Protein AF-A0A9D4KA54-F1 (afdb_monomer_lite)

Foldseek 3Di:
DDDPVLLVVLQVLLVLLQDPVSLVVCVVVVVLLSLVVLLPDDCVVPDDPVSSVSSVSSNVSSVSNLVSSPVDVVSVVVSVVSCVVVVPD

pLDDT: mean 82.92, std 12.61, range [38.62, 93.94]

Sequence (89 aa):
MISYFDTQIATILANMATTDLSRRDIISYNGIPLLIHYLEQRPADCRQDAEVSACERLQQKAAIALTRLSKDGVTAAMIVELQGMIGKS

Secondary structure (DSSP, 8-state):
---HHHHHHHHHHHHHTTSHHHHHHHHHTTHHHHHHHHHT--GGG--SHHHHHHHHHHHHHHHHHHHHHTTSHHHHHHHHHHHHHHTT-

Structure (mmCIF, N/CA/C/O backbone):
data_AF-A0A9D4KA54-F1
#
_entry.id   AF-A0A9D4KA54-F1
#
loop_
_atom_site.group_PDB
_atom_site.id
_atom_site.type_symbol
_atom_site.label_atom_id
_atom_site.label_alt_id
_atom_site.label_comp_id
_atom_site.label_asym_id
_atom_site.label_entity_id
_atom_site.label_seq_id
_atom_site.pdbx_PDB_ins_code
_atom_site.Cartn_x
_atom_site.Cartn_y
_atom_site.Cartn_z
_atom_site.occupancy
_atom_site.B_iso_or_equiv
_atom_site.auth_seq_id
_atom_site.auth_comp_id
_atom_site.auth_asym_id
_atom_site.auth_atom_id
_atom_site.pdbx_PDB_model_num
ATOM 1 N N . MET A 1 1 ? -15.078 -6.108 11.373 1.00 61.78 1 MET A N 1
ATOM 2 C CA . MET A 1 1 ? -14.180 -5.722 12.483 1.00 61.78 1 MET A CA 1
ATOM 3 C C . MET A 1 1 ? -12.767 -5.742 11.941 1.00 61.78 1 MET A C 1
ATOM 5 O O . MET A 1 1 ? -12.337 -6.791 11.482 1.00 61.78 1 MET A O 1
ATOM 9 N N . ILE A 1 2 ? -12.095 -4.593 11.929 1.00 71.12 2 ILE A N 1
ATOM 10 C CA . ILE A 1 2 ? -10.727 -4.473 11.416 1.00 71.12 2 ILE A CA 1
ATOM 11 C C . ILE A 1 2 ? -9.773 -5.112 12.414 1.00 71.12 2 ILE A C 1
ATOM 13 O O . ILE A 1 2 ? -9.763 -4.745 13.590 1.00 71.12 2 ILE A O 1
ATOM 17 N N . SER A 1 3 ? -8.983 -6.077 11.955 1.00 78.50 3 SER A N 1
ATOM 18 C CA . SER A 1 3 ? -8.023 -6.756 12.809 1.00 78.50 3 SER A CA 1
ATOM 19 C C . SER A 1 3 ? -6.775 -5.898 13.005 1.00 78.50 3 SER A C 1
ATOM 21 O O . SER A 1 3 ? -6.306 -5.192 12.105 1.00 78.50 3 SER A O 1
ATOM 23 N N . TYR A 1 4 ? -6.161 -6.023 14.181 1.00 78.00 4 TYR A N 1
ATOM 24 C CA . TYR A 1 4 ? -4.803 -5.534 14.416 1.00 78.00 4 TYR A CA 1
ATOM 25 C C . TYR A 1 4 ? -3.818 -6.074 13.359 1.00 78.00 4 TYR A C 1
ATOM 27 O O . TYR A 1 4 ? -2.900 -5.365 12.943 1.00 78.00 4 TYR A O 1
ATOM 35 N N . PHE A 1 5 ? -4.050 -7.298 12.870 1.00 84.88 5 PHE A N 1
ATOM 36 C CA . PHE A 1 5 ? -3.251 -7.902 11.806 1.00 84.88 5 PHE A CA 1
ATOM 37 C C . PHE A 1 5 ? -3.393 -7.177 10.466 1.00 84.88 5 PHE A C 1
ATOM 39 O O . PHE A 1 5 ? -2.373 -6.925 9.828 1.00 84.88 5 PHE A O 1
ATOM 46 N N . ASP A 1 6 ? -4.597 -6.759 10.071 1.00 88.81 6 ASP A N 1
ATOM 47 C CA . ASP A 1 6 ? -4.823 -6.059 8.795 1.00 88.81 6 ASP A CA 1
ATOM 48 C C . ASP A 1 6 ? -4.024 -4.752 8.747 1.00 88.81 6 ASP A C 1
ATOM 50 O O . ASP A 1 6 ? -3.334 -4.447 7.772 1.00 88.81 6 ASP A O 1
ATOM 54 N N . THR A 1 7 ? -4.028 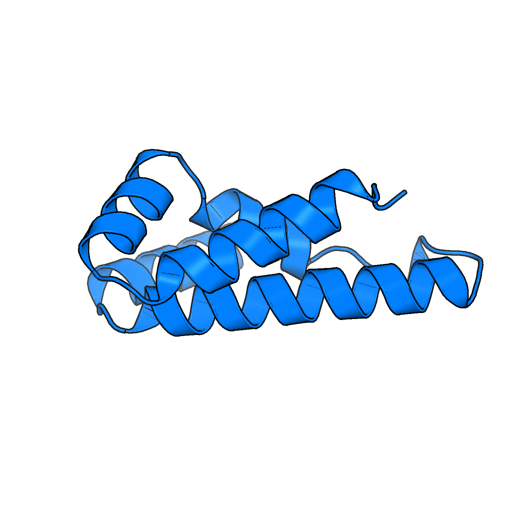-4.019 9.866 1.00 86.19 7 THR A N 1
ATOM 55 C CA . THR A 1 7 ? -3.265 -2.771 10.022 1.00 86.19 7 THR A CA 1
ATOM 56 C C . THR A 1 7 ? -1.753 -3.005 9.913 1.00 86.19 7 THR A C 1
ATOM 58 O O . THR A 1 7 ? -1.033 -2.205 9.302 1.00 86.19 7 THR A O 1
ATOM 61 N N . GLN A 1 8 ? -1.248 -4.104 10.483 1.00 90.81 8 GLN A N 1
ATOM 62 C CA . GLN A 1 8 ? 0.168 -4.455 10.378 1.00 90.81 8 GLN A CA 1
ATOM 63 C C . GLN A 1 8 ? 0.553 -4.880 8.961 1.00 90.81 8 GLN A C 1
ATOM 65 O O . GLN A 1 8 ? 1.565 -4.408 8.441 1.00 90.81 8 GLN A O 1
ATOM 70 N N . ILE A 1 9 ? -0.272 -5.701 8.309 1.00 91.94 9 ILE A N 1
ATOM 71 C CA . ILE A 1 9 ? -0.058 -6.132 6.924 1.00 91.94 9 ILE A CA 1
ATOM 72 C C . ILE A 1 9 ? -0.005 -4.911 6.003 1.00 91.94 9 ILE A C 1
ATOM 74 O O . ILE A 1 9 ? 0.954 -4.756 5.248 1.00 91.94 9 ILE A O 1
ATOM 78 N N . ALA A 1 10 ? -0.966 -3.990 6.112 1.00 91.81 10 ALA A N 1
ATOM 79 C CA . ALA A 1 10 ? -0.972 -2.763 5.318 1.00 91.81 10 ALA A CA 1
ATOM 80 C C . ALA A 1 10 ? 0.276 -1.899 5.563 1.00 91.81 10 ALA A C 1
ATOM 82 O O . ALA A 1 10 ? 0.817 -1.304 4.631 1.00 91.81 10 ALA A O 1
ATOM 83 N N . THR A 1 11 ? 0.777 -1.858 6.800 1.00 93.12 11 THR A N 1
ATOM 84 C CA . THR A 1 11 ? 2.015 -1.139 7.135 1.00 93.12 11 THR A CA 1
ATOM 85 C C . THR A 1 11 ? 3.241 -1.778 6.481 1.00 93.12 11 THR A C 1
ATOM 87 O O . THR A 1 11 ? 4.058 -1.068 5.891 1.00 93.12 11 THR A O 1
ATOM 90 N N . ILE A 1 12 ? 3.360 -3.106 6.541 1.00 93.94 12 ILE A N 1
ATOM 91 C CA . ILE A 1 12 ? 4.454 -3.848 5.903 1.00 93.94 12 ILE A CA 1
ATOM 92 C C . ILE A 1 12 ? 4.410 -3.643 4.388 1.00 93.94 12 ILE A C 1
ATOM 94 O O . ILE A 1 12 ? 5.418 -3.250 3.804 1.00 93.94 12 ILE A O 1
ATOM 98 N N . LEU A 1 13 ? 3.242 -3.810 3.762 1.00 93.25 13 LEU A N 1
ATOM 99 C CA . LEU A 1 13 ? 3.063 -3.617 2.321 1.00 93.25 13 LEU A CA 1
ATOM 100 C C . LEU A 1 13 ? 3.385 -2.184 1.886 1.00 93.25 13 LEU A C 1
ATOM 102 O O . LEU A 1 13 ? 4.079 -1.987 0.889 1.00 93.25 13 LEU A O 1
ATOM 106 N N . ALA A 1 14 ? 2.959 -1.176 2.653 1.00 92.88 14 ALA A N 1
ATOM 107 C CA . ALA A 1 14 ? 3.299 0.215 2.373 1.00 92.88 14 ALA A CA 1
ATOM 108 C C . ALA A 1 14 ? 4.815 0.444 2.390 1.00 92.88 14 ALA A C 1
ATOM 110 O O . ALA A 1 14 ? 5.342 1.133 1.511 1.00 92.88 14 ALA A O 1
ATOM 111 N N . ASN A 1 15 ? 5.524 -0.139 3.359 1.00 93.62 15 ASN A N 1
ATOM 112 C CA . ASN A 1 15 ? 6.979 -0.042 3.454 1.00 93.62 15 ASN A CA 1
ATOM 113 C C . ASN A 1 15 ? 7.673 -0.802 2.320 1.00 93.62 15 ASN A C 1
ATOM 115 O O . ASN A 1 15 ? 8.569 -0.255 1.680 1.00 93.62 15 ASN A O 1
ATOM 119 N N . MET A 1 16 ? 7.221 -2.014 2.010 1.00 92.25 16 MET A N 1
ATOM 120 C CA . MET A 1 16 ? 7.745 -2.820 0.908 1.00 92.25 16 MET A CA 1
ATOM 121 C C . MET A 1 16 ? 7.570 -2.123 -0.444 1.00 92.25 16 MET A C 1
ATOM 123 O O . MET A 1 16 ? 8.500 -2.103 -1.245 1.00 92.25 16 MET A O 1
ATOM 127 N N . ALA A 1 17 ? 6.452 -1.428 -0.667 1.00 91.06 17 ALA A N 1
ATOM 128 C CA . ALA A 1 17 ? 6.204 -0.673 -1.895 1.00 91.06 17 ALA A CA 1
ATOM 129 C C . ALA A 1 17 ? 7.207 0.477 -2.150 1.00 91.06 17 ALA A C 1
ATOM 131 O O . ALA A 1 17 ? 7.137 1.140 -3.185 1.00 91.06 17 ALA A O 1
ATOM 132 N N . THR A 1 18 ? 8.152 0.754 -1.246 1.00 90.88 18 THR A N 1
ATOM 133 C CA . THR A 1 18 ? 9.220 1.736 -1.494 1.00 90.88 18 THR A CA 1
ATOM 134 C C . THR A 1 18 ? 10.258 1.253 -2.506 1.00 90.88 18 THR A C 1
ATOM 136 O O . THR A 1 18 ? 10.751 2.086 -3.267 1.00 90.88 18 THR A O 1
ATOM 139 N N . THR A 1 19 ? 10.527 -0.053 -2.596 1.00 89.81 19 THR A N 1
ATOM 140 C CA . THR A 1 19 ? 11.562 -0.618 -3.480 1.00 89.81 19 THR A CA 1
ATOM 141 C C . THR A 1 19 ? 10.956 -1.279 -4.718 1.00 89.81 19 THR A C 1
ATOM 143 O O . THR A 1 19 ? 9.880 -1.867 -4.647 1.00 89.81 19 THR A O 1
ATOM 146 N N . ASP A 1 20 ? 11.632 -1.208 -5.867 1.00 83.75 20 ASP A N 1
ATOM 147 C CA . ASP A 1 20 ? 11.077 -1.738 -7.123 1.00 83.75 20 ASP A CA 1
ATOM 148 C C . ASP A 1 20 ? 10.974 -3.272 -7.142 1.00 83.75 20 ASP A C 1
ATOM 150 O O . ASP A 1 20 ? 10.018 -3.809 -7.700 1.00 83.75 20 ASP A O 1
ATOM 154 N N . LEU A 1 21 ? 11.908 -3.979 -6.492 1.00 85.06 21 LEU A N 1
ATOM 155 C CA . LEU A 1 21 ? 11.852 -5.440 -6.348 1.00 85.06 21 LEU A CA 1
ATOM 156 C C . LEU A 1 21 ? 10.607 -5.861 -5.564 1.00 85.06 21 LEU A C 1
ATOM 158 O O . LEU A 1 21 ? 9.794 -6.635 -6.060 1.00 85.06 21 LEU A O 1
ATOM 162 N N . SER A 1 22 ? 10.395 -5.264 -4.392 1.00 89.56 22 SER A N 1
ATOM 163 C CA . SER A 1 22 ? 9.244 -5.601 -3.561 1.00 89.56 22 SER A CA 1
ATOM 164 C C . SER A 1 22 ? 7.911 -5.172 -4.177 1.00 89.56 22 SER A C 1
ATOM 166 O O . SER A 1 22 ? 6.903 -5.819 -3.919 1.00 89.56 22 SER A O 1
ATOM 168 N N . ARG A 1 23 ? 7.860 -4.127 -5.020 1.00 89.25 23 ARG A N 1
ATOM 169 C CA . ARG A 1 23 ? 6.630 -3.799 -5.768 1.00 89.25 23 ARG A CA 1
ATOM 170 C C . ARG A 1 23 ? 6.201 -4.945 -6.683 1.00 89.25 23 ARG A C 1
ATOM 172 O O . ARG A 1 23 ? 5.015 -5.255 -6.728 1.00 89.25 23 ARG A O 1
ATOM 179 N N . ARG A 1 24 ? 7.147 -5.593 -7.375 1.00 87.56 24 ARG A N 1
ATOM 180 C CA . ARG A 1 24 ? 6.846 -6.751 -8.236 1.00 87.56 24 ARG A CA 1
ATOM 181 C C . ARG A 1 24 ? 6.308 -7.922 -7.428 1.00 87.56 24 ARG A C 1
ATOM 183 O O . ARG A 1 24 ? 5.341 -8.545 -7.860 1.00 87.56 24 ARG A O 1
ATOM 190 N N . ASP A 1 25 ? 6.878 -8.172 -6.254 1.00 91.38 25 ASP A N 1
ATOM 191 C CA . ASP A 1 25 ? 6.385 -9.212 -5.350 1.00 91.38 25 ASP A CA 1
ATOM 192 C C . ASP A 1 25 ? 4.954 -8.899 -4.898 1.00 91.38 25 ASP A C 1
ATOM 194 O O . ASP A 1 25 ? 4.066 -9.736 -5.025 1.00 91.38 25 ASP A O 1
ATOM 198 N N . ILE A 1 26 ? 4.687 -7.663 -4.463 1.00 90.56 26 ILE A N 1
ATOM 199 C CA . ILE A 1 26 ? 3.342 -7.234 -4.050 1.00 90.56 26 ILE A CA 1
ATOM 200 C C . ILE A 1 26 ? 2.321 -7.449 -5.175 1.00 90.56 26 ILE A C 1
ATOM 202 O O . ILE A 1 26 ? 1.219 -7.924 -4.913 1.00 90.56 26 ILE A O 1
ATOM 206 N N . ILE A 1 27 ? 2.671 -7.129 -6.422 1.00 89.12 27 ILE A N 1
ATOM 207 C CA . ILE A 1 27 ? 1.791 -7.348 -7.579 1.00 89.12 27 ILE A CA 1
ATOM 208 C C . ILE A 1 27 ? 1.582 -8.849 -7.825 1.00 89.12 27 ILE A C 1
ATOM 210 O O . ILE A 1 27 ? 0.448 -9.289 -7.995 1.00 89.12 27 ILE A O 1
ATOM 214 N N . SER A 1 28 ? 2.660 -9.637 -7.790 1.00 89.19 28 SER A N 1
ATOM 215 C CA . SER A 1 28 ? 2.643 -11.079 -8.081 1.00 89.19 28 SER A CA 1
ATOM 216 C C . SER A 1 28 ? 1.855 -11.892 -7.050 1.00 89.19 28 SER A C 1
ATOM 218 O O . SER A 1 28 ? 1.289 -12.928 -7.387 1.00 89.19 28 SER A O 1
ATOM 220 N N . TYR A 1 29 ? 1.793 -11.419 -5.803 1.00 91.50 29 TYR A N 1
ATOM 221 C CA . TYR A 1 29 ? 1.090 -12.074 -4.697 1.00 91.50 29 TYR A CA 1
ATOM 222 C C . TYR A 1 29 ? -0.259 -11.414 -4.358 1.00 91.50 29 TYR A C 1
ATOM 224 O O . TYR A 1 29 ? -0.686 -11.434 -3.205 1.00 91.50 29 TYR A O 1
ATOM 232 N N . ASN A 1 30 ? -0.950 -10.830 -5.344 1.00 89.00 30 ASN A N 1
ATOM 233 C CA . ASN A 1 30 ? -2.289 -10.238 -5.187 1.00 89.00 30 ASN A CA 1
ATOM 234 C C . ASN A 1 30 ? -2.392 -9.158 -4.090 1.00 89.00 30 ASN A C 1
ATOM 236 O O . ASN A 1 30 ? -3.441 -8.968 -3.471 1.00 89.00 30 ASN A O 1
ATOM 240 N N . GLY A 1 31 ? -1.324 -8.395 -3.868 1.00 90.88 31 GLY A N 1
ATOM 241 C CA . GLY A 1 31 ? -1.315 -7.315 -2.887 1.00 90.88 31 GLY A CA 1
ATOM 242 C C . GLY A 1 31 ? -2.185 -6.119 -3.284 1.00 90.88 31 GLY A C 1
ATOM 243 O O . GLY A 1 31 ? -2.726 -5.455 -2.407 1.00 90.88 31 GLY A O 1
ATOM 244 N N . ILE A 1 32 ? -2.381 -5.853 -4.582 1.00 91.31 32 ILE A N 1
ATOM 245 C CA . ILE A 1 32 ? -3.218 -4.729 -5.046 1.00 91.31 32 ILE A CA 1
ATOM 246 C C . ILE A 1 32 ? -4.699 -4.913 -4.669 1.00 91.31 32 ILE A C 1
ATOM 248 O O . ILE A 1 32 ? -5.231 -4.020 -4.008 1.00 91.31 32 ILE A O 1
ATOM 252 N N . PRO A 1 33 ? -5.365 -6.041 -4.999 1.00 91.56 33 PRO A N 1
ATOM 253 C CA . PRO A 1 33 ? -6.736 -6.291 -4.551 1.00 91.56 33 PRO A CA 1
ATOM 254 C C . PRO A 1 33 ? -6.908 -6.187 -3.031 1.00 91.56 33 PRO A C 1
ATOM 256 O O . PRO A 1 33 ? -7.887 -5.612 -2.562 1.00 91.56 33 PRO A O 1
ATOM 259 N N . LEU A 1 34 ? -5.936 -6.682 -2.255 1.00 91.44 34 LEU A N 1
ATOM 260 C CA . LEU A 1 34 ? -5.964 -6.598 -0.793 1.00 91.44 34 LEU A CA 1
ATOM 261 C C . LEU A 1 34 ? -5.900 -5.147 -0.293 1.00 91.44 34 LEU A C 1
ATOM 263 O O . LEU A 1 34 ? -6.650 -4.760 0.600 1.00 91.44 34 LEU A O 1
ATOM 267 N N . LEU A 1 35 ? -5.019 -4.329 -0.873 1.00 92.44 35 LEU A N 1
ATOM 268 C CA . LEU A 1 35 ? -4.902 -2.916 -0.515 1.00 92.44 35 LEU A CA 1
ATOM 269 C C . LEU A 1 35 ? -6.160 -2.127 -0.903 1.00 92.44 35 LEU A C 1
ATOM 271 O O . LEU A 1 35 ? -6.577 -1.258 -0.143 1.00 92.44 35 LEU A O 1
ATOM 275 N N . ILE A 1 36 ? -6.796 -2.442 -2.035 1.00 90.88 36 ILE A N 1
ATOM 276 C CA . ILE A 1 36 ? -8.087 -1.843 -2.413 1.00 90.88 36 ILE A CA 1
ATOM 277 C C . ILE A 1 36 ? -9.172 -2.236 -1.403 1.00 90.88 36 ILE A C 1
ATOM 279 O O . ILE A 1 36 ? -9.870 -1.366 -0.890 1.00 90.88 36 ILE A O 1
ATOM 283 N N . HIS A 1 37 ? -9.240 -3.514 -1.024 1.00 89.88 37 HIS A N 1
ATOM 284 C CA . HIS A 1 37 ? -10.169 -3.983 0.002 1.00 89.88 37 HIS A CA 1
ATOM 285 C C . HIS A 1 37 ? -9.987 -3.250 1.342 1.00 89.88 37 HIS A C 1
ATOM 287 O O . HIS A 1 37 ? -10.965 -2.875 1.984 1.00 89.88 37 HIS A O 1
ATOM 293 N N . TYR A 1 38 ? -8.742 -3.007 1.762 1.00 91.25 38 TYR A N 1
ATOM 294 C CA . TYR A 1 38 ? -8.443 -2.221 2.963 1.00 91.25 38 TYR A CA 1
ATOM 295 C C . TYR A 1 38 ? -8.830 -0.747 2.834 1.00 91.25 38 TYR A C 1
ATOM 297 O O . TYR A 1 38 ? -9.260 -0.147 3.818 1.00 91.25 38 TYR A O 1
ATOM 305 N N . LEU A 1 39 ? -8.686 -0.162 1.644 1.00 90.00 39 LEU A N 1
ATOM 306 C CA . LEU A 1 39 ? -9.074 1.221 1.376 1.00 90.00 39 LEU A CA 1
ATOM 307 C C . LEU A 1 39 ? -10.597 1.418 1.470 1.00 90.00 39 LEU A C 1
ATOM 309 O O . LEU A 1 39 ? -11.056 2.465 1.920 1.00 90.00 39 LEU A O 1
ATOM 313 N N . GLU A 1 40 ? -11.374 0.407 1.090 1.00 88.06 40 GLU A N 1
ATOM 314 C CA . GLU A 1 40 ? -12.840 0.458 1.036 1.00 88.06 40 GLU A CA 1
ATOM 315 C C . GLU A 1 40 ? -13.539 0.087 2.352 1.00 88.06 40 GLU A C 1
ATOM 317 O O . GLU A 1 40 ? -14.763 0.200 2.449 1.00 88.06 40 GLU A O 1
ATOM 322 N N . GLN A 1 41 ? -12.786 -0.312 3.382 1.00 84.56 41 GLN A N 1
ATOM 323 C CA . GLN A 1 41 ? -13.340 -0.562 4.714 1.00 84.56 41 GLN A CA 1
ATOM 324 C C . GLN A 1 41 ? -14.081 0.680 5.221 1.00 84.56 41 GLN A C 1
ATOM 326 O O . GLN A 1 41 ? -13.524 1.775 5.268 1.00 84.56 41 GLN A O 1
ATOM 331 N N . ARG A 1 42 ? -15.359 0.535 5.586 1.00 74.06 42 ARG A N 1
ATOM 332 C CA . ARG A 1 42 ? -16.179 1.667 6.029 1.00 74.06 42 ARG A CA 1
ATOM 333 C C . ARG A 1 42 ? -16.062 1.860 7.542 1.00 74.06 42 ARG A C 1
ATOM 335 O O . ARG A 1 42 ? -16.412 0.948 8.289 1.00 74.06 42 ARG A O 1
ATOM 342 N N . PRO A 1 43 ? -15.726 3.076 8.014 1.00 64.50 43 PRO A N 1
ATOM 343 C CA . PRO A 1 43 ? -15.777 3.400 9.438 1.00 64.50 43 PRO A CA 1
ATOM 344 C C . PRO A 1 43 ? -17.186 3.282 10.033 1.00 64.50 43 PRO A C 1
ATOM 346 O O . PRO A 1 43 ? -17.325 3.136 11.237 1.00 64.50 43 PRO A O 1
ATOM 349 N N . ALA A 1 44 ? -18.240 3.336 9.209 1.00 57.59 44 ALA A N 1
ATOM 350 C CA . ALA A 1 44 ? -19.630 3.227 9.661 1.00 57.59 44 ALA A CA 1
ATOM 351 C C . ALA A 1 44 ? -19.978 1.853 10.270 1.00 57.59 44 ALA A C 1
ATOM 353 O O . ALA A 1 44 ? -20.923 1.760 11.052 1.00 57.59 44 ALA A O 1
ATOM 354 N N . ASP A 1 45 ? -19.206 0.807 9.954 1.00 56.25 45 ASP A N 1
ATOM 355 C CA . ASP A 1 45 ? -19.335 -0.513 10.583 1.00 56.25 45 ASP A CA 1
ATOM 356 C C . ASP A 1 45 ? -18.595 -0.591 11.937 1.00 56.25 45 ASP A C 1
ATOM 358 O O . ASP A 1 45 ? -18.740 -1.567 12.678 1.00 56.25 45 ASP A O 1
ATOM 362 N N . CYS A 1 46 ? -17.812 0.439 12.275 1.00 58.72 46 CYS A N 1
ATOM 363 C CA . CYS A 1 46 ? -17.080 0.586 13.528 1.00 58.72 46 CYS A CA 1
ATOM 364 C C . CYS A 1 46 ? -17.908 1.415 14.519 1.00 58.72 46 CYS A C 1
ATOM 366 O O . CYS A 1 46 ? -18.374 2.508 14.206 1.00 58.72 46 CYS A O 1
ATOM 368 N N . ARG A 1 47 ? -18.111 0.900 15.735 1.00 67.12 47 ARG A N 1
ATOM 369 C CA . ARG A 1 47 ? -18.997 1.525 16.737 1.00 67.12 47 ARG A CA 1
ATOM 370 C C . ARG A 1 47 ? -18.243 2.341 17.786 1.00 67.12 47 ARG A C 1
ATOM 372 O O . ARG A 1 47 ? -18.879 3.051 18.560 1.00 67.12 47 ARG A O 1
ATOM 379 N N . GLN A 1 48 ? -16.917 2.219 17.839 1.00 76.44 48 GLN A N 1
ATOM 380 C CA . GLN A 1 48 ? -16.063 2.871 18.836 1.00 76.44 48 GLN A CA 1
ATOM 381 C C . GLN A 1 48 ? -14.999 3.757 18.177 1.00 76.44 48 GLN A C 1
ATOM 383 O O . GLN A 1 48 ? -14.406 3.371 17.171 1.00 76.44 48 GLN A O 1
ATOM 388 N N . ASP A 1 49 ? -14.672 4.895 18.797 1.00 79.50 49 ASP A N 1
ATOM 389 C CA . ASP A 1 49 ? -13.650 5.842 18.309 1.00 79.50 49 ASP A CA 1
ATOM 390 C C . ASP A 1 49 ? -12.289 5.176 18.041 1.00 79.50 49 ASP A C 1
ATOM 392 O O . ASP A 1 49 ? -11.569 5.531 17.103 1.00 79.50 49 ASP A O 1
ATOM 396 N N . ALA A 1 50 ? -11.939 4.164 18.840 1.00 79.81 50 ALA A N 1
ATOM 397 C CA . ALA A 1 50 ? -10.721 3.380 18.664 1.00 79.81 50 ALA A CA 1
ATOM 398 C C . ALA A 1 50 ? -10.734 2.549 17.367 1.00 79.81 50 ALA A C 1
ATOM 400 O O . ALA A 1 50 ? -9.705 2.439 16.696 1.00 79.81 50 ALA A O 1
ATOM 401 N N . GLU A 1 51 ? -11.891 1.991 17.006 1.00 78.56 51 GLU A N 1
ATOM 402 C CA . GLU A 1 51 ? -12.088 1.216 15.779 1.00 78.56 51 GLU A CA 1
ATOM 403 C C . GLU A 1 51 ? -12.110 2.130 14.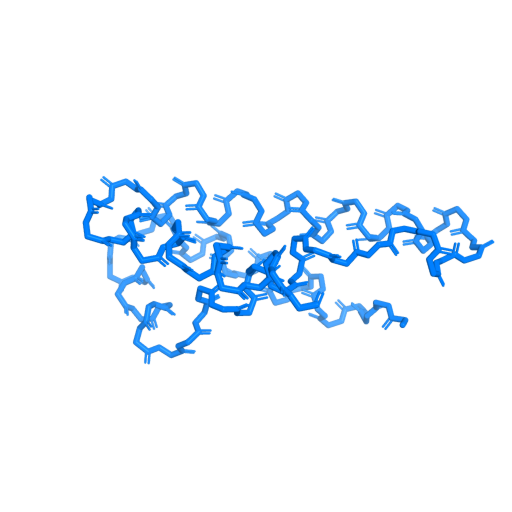551 1.00 78.56 51 GLU A C 1
ATOM 405 O O . GLU A 1 51 ? -11.470 1.813 13.551 1.00 78.56 51 GLU A O 1
ATOM 410 N N . VAL A 1 52 ? -12.753 3.299 14.653 1.00 82.25 52 VAL A N 1
ATOM 411 C CA . VAL A 1 52 ? -12.729 4.334 13.605 1.00 82.25 52 VAL A CA 1
ATOM 412 C C . VAL A 1 52 ? -11.293 4.780 13.339 1.00 82.25 52 VAL A C 1
ATOM 414 O O . VAL A 1 52 ? -10.822 4.722 12.207 1.00 82.25 52 VAL A O 1
ATOM 417 N N . SER A 1 53 ? -10.543 5.101 14.395 1.00 84.50 53 SER A N 1
ATOM 418 C CA . SER A 1 53 ? -9.133 5.483 14.274 1.00 84.50 53 SER A CA 1
ATOM 419 C C . SER A 1 53 ? -8.274 4.357 13.677 1.00 84.50 53 SER A C 1
ATOM 421 O O . SER A 1 53 ? -7.289 4.615 12.985 1.00 84.50 53 SER A O 1
ATOM 423 N N . ALA A 1 54 ? -8.592 3.090 13.965 1.00 83.88 54 ALA A N 1
ATOM 424 C CA . ALA A 1 54 ? -7.909 1.946 13.361 1.00 83.88 54 ALA A CA 1
ATOM 425 C C . ALA A 1 54 ? -8.243 1.802 11.871 1.00 83.88 54 ALA A C 1
ATOM 427 O O . ALA A 1 54 ? -7.333 1.563 11.076 1.00 83.88 54 ALA A O 1
ATOM 428 N N . CYS A 1 55 ? -9.506 2.018 11.498 1.00 87.38 55 CYS A N 1
ATOM 429 C CA . CYS A 1 55 ? -9.963 2.050 10.114 1.00 87.38 55 CYS A CA 1
ATOM 430 C C . CYS A 1 55 ? -9.235 3.118 9.303 1.00 87.38 55 CYS A C 1
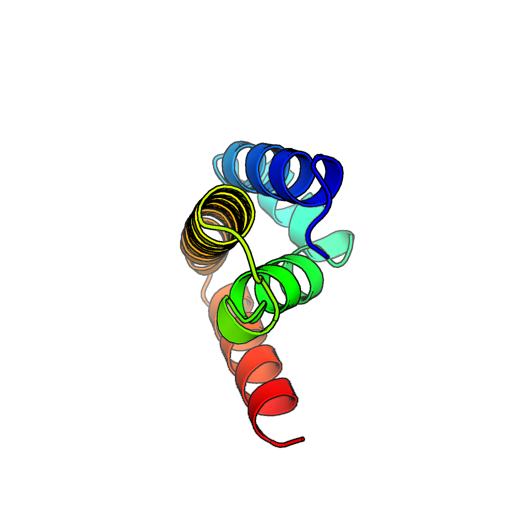ATOM 432 O O . CYS A 1 55 ? -8.627 2.806 8.282 1.00 8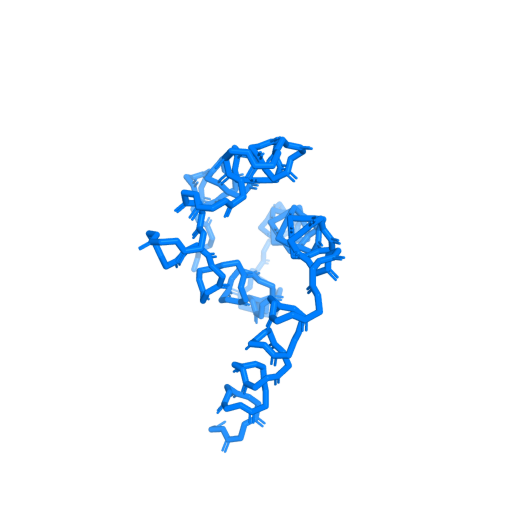7.38 55 CYS A O 1
ATOM 434 N N . GLU A 1 56 ? -9.196 4.351 9.801 1.00 87.94 56 GLU A N 1
ATOM 435 C CA . GLU A 1 56 ? -8.513 5.455 9.126 1.00 87.94 56 GLU A CA 1
ATOM 436 C C . GLU A 1 56 ? -7.021 5.164 8.931 1.00 87.94 56 GLU A C 1
ATOM 438 O O . GLU A 1 56 ? -6.469 5.394 7.853 1.00 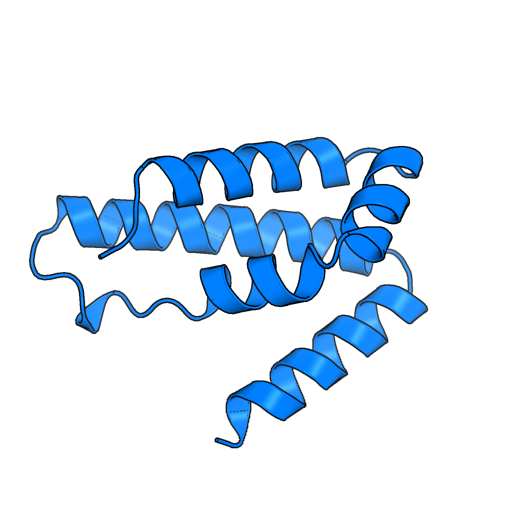87.94 56 GLU A O 1
ATOM 443 N N . ARG A 1 57 ? -6.356 4.591 9.946 1.00 89.69 57 ARG A N 1
ATOM 444 C CA . ARG A 1 57 ? -4.949 4.178 9.828 1.00 89.69 57 ARG A CA 1
ATOM 445 C C . ARG A 1 57 ? -4.759 3.095 8.771 1.00 89.69 57 ARG A C 1
ATOM 447 O O . ARG A 1 57 ? -3.799 3.177 8.003 1.00 89.69 57 ARG A O 1
ATOM 454 N N . LEU A 1 58 ? -5.638 2.096 8.729 1.00 91.88 58 LEU A N 1
ATOM 455 C CA . LEU A 1 58 ? -5.594 1.031 7.730 1.00 91.88 58 LEU A CA 1
ATOM 456 C C . LEU A 1 58 ? -5.741 1.608 6.314 1.00 91.88 58 LEU A C 1
ATOM 458 O O . LEU A 1 58 ? -4.882 1.373 5.461 1.00 91.88 58 LEU A O 1
ATOM 462 N N . GLN A 1 59 ? -6.769 2.430 6.097 1.00 91.50 59 GLN A N 1
ATOM 463 C CA . GLN A 1 59 ? -7.043 3.085 4.817 1.00 91.50 59 GLN A CA 1
ATOM 464 C C . GLN A 1 59 ? -5.889 3.989 4.382 1.00 91.50 59 GLN A C 1
ATOM 466 O O . GLN A 1 59 ? -5.458 3.942 3.230 1.00 91.50 59 GLN A O 1
ATOM 471 N N . GLN A 1 60 ? -5.315 4.765 5.307 1.00 92.50 60 GLN A N 1
ATOM 472 C CA . GLN A 1 60 ? -4.169 5.622 5.018 1.00 92.50 60 GLN A CA 1
ATOM 473 C C . GLN A 1 60 ? -2.953 4.804 4.560 1.00 92.50 60 GLN A C 1
ATOM 475 O O . GLN A 1 60 ? -2.276 5.180 3.600 1.00 92.50 60 GLN A O 1
ATOM 480 N N . LYS A 1 61 ? -2.654 3.675 5.218 1.00 93.38 61 LYS A N 1
ATOM 481 C CA . LYS A 1 61 ? -1.544 2.795 4.813 1.00 93.38 61 LYS A CA 1
ATOM 482 C C . LYS A 1 61 ? -1.801 2.151 3.457 1.00 93.38 61 LYS A C 1
ATOM 484 O O . LYS A 1 61 ? -0.884 2.112 2.635 1.00 93.38 61 LYS A O 1
ATOM 489 N N . ALA A 1 62 ? -3.034 1.724 3.206 1.00 93.12 62 ALA A N 1
ATOM 490 C CA . ALA A 1 62 ? -3.440 1.191 1.917 1.00 93.12 62 ALA A CA 1
ATOM 491 C C . ALA A 1 62 ? -3.266 2.220 0.787 1.00 93.12 62 ALA A C 1
ATOM 493 O O . ALA A 1 62 ? -2.609 1.931 -0.213 1.00 93.12 62 ALA A O 1
ATOM 494 N N . ALA A 1 63 ? -3.746 3.451 0.987 1.00 91.75 63 ALA A N 1
ATOM 495 C CA . ALA A 1 63 ? -3.600 4.546 0.030 1.00 91.75 63 ALA A CA 1
ATOM 496 C C . ALA A 1 63 ? -2.126 4.864 -0.276 1.00 91.75 63 ALA A C 1
ATOM 498 O O . ALA A 1 63 ? -1.746 5.022 -1.437 1.00 91.75 63 ALA A O 1
ATOM 499 N N . ILE A 1 64 ? -1.269 4.913 0.750 1.00 92.94 64 ILE A N 1
ATOM 500 C CA . ILE A 1 64 ? 0.176 5.130 0.578 1.00 92.94 64 ILE A CA 1
ATOM 501 C C . ILE A 1 64 ? 0.808 4.008 -0.254 1.00 92.94 64 ILE A C 1
ATOM 503 O O . ILE A 1 64 ? 1.605 4.289 -1.151 1.00 92.94 64 ILE A O 1
ATOM 507 N N . ALA A 1 65 ? 0.478 2.748 0.036 1.00 93.12 65 ALA A N 1
ATOM 508 C CA . ALA A 1 65 ? 0.998 1.607 -0.711 1.00 93.12 65 ALA A CA 1
ATOM 509 C C . ALA A 1 65 ? 0.565 1.667 -2.185 1.00 93.12 65 ALA A C 1
ATOM 511 O O . ALA A 1 65 ? 1.416 1.592 -3.070 1.00 93.12 65 ALA A O 1
ATOM 512 N N . LEU A 1 66 ? -0.726 1.898 -2.447 1.00 91.81 66 LEU A N 1
ATOM 513 C CA . LEU A 1 66 ? -1.280 2.030 -3.798 1.00 91.81 66 LEU A CA 1
ATOM 514 C C . LEU A 1 66 ? -0.638 3.186 -4.572 1.00 91.81 66 LEU A C 1
ATOM 516 O O . LEU A 1 66 ? -0.241 2.997 -5.715 1.00 91.81 66 LEU A O 1
ATOM 520 N N . THR A 1 67 ? -0.419 4.335 -3.927 1.00 91.38 67 THR A N 1
ATOM 521 C CA . THR A 1 67 ? 0.257 5.501 -4.532 1.00 91.38 67 THR A CA 1
ATOM 522 C C . THR A 1 67 ? 1.699 5.185 -4.937 1.00 91.38 67 THR A C 1
ATOM 524 O O . THR A 1 67 ? 2.232 5.700 -5.920 1.00 91.38 67 THR A O 1
ATOM 527 N N . ARG A 1 68 ? 2.381 4.341 -4.157 1.00 90.75 68 ARG A N 1
ATOM 528 C CA . ARG A 1 68 ? 3.751 3.905 -4.458 1.00 90.75 68 ARG A CA 1
ATOM 529 C C . ARG A 1 68 ? 3.783 2.869 -5.582 1.00 90.75 68 ARG A C 1
ATOM 531 O O . ARG A 1 68 ? 4.727 2.882 -6.370 1.00 90.75 68 ARG A O 1
ATOM 538 N N . LEU A 1 69 ? 2.770 2.008 -5.660 1.00 88.94 69 LEU A N 1
ATOM 539 C CA . LEU A 1 69 ? 2.600 1.007 -6.716 1.00 88.94 69 LEU A CA 1
ATOM 540 C C . LEU A 1 69 ? 2.190 1.646 -8.051 1.00 88.94 69 LEU A C 1
ATOM 542 O O . LEU A 1 69 ? 2.687 1.242 -9.095 1.00 88.94 69 LEU A O 1
ATOM 546 N N . SER A 1 70 ? 1.388 2.712 -8.026 1.00 88.06 70 SER A N 1
ATOM 547 C CA . SER A 1 70 ? 0.908 3.429 -9.216 1.00 88.06 70 SER A CA 1
ATOM 548 C C . SER A 1 70 ? 1.963 4.297 -9.916 1.00 88.06 70 SER A C 1
ATOM 550 O O . SER A 1 70 ? 1.626 5.067 -10.811 1.00 88.06 70 SER A O 1
ATOM 552 N N . LYS A 1 71 ? 3.240 4.221 -9.514 1.00 82.50 71 LYS A N 1
ATOM 553 C CA . LYS A 1 71 ? 4.345 4.879 -10.235 1.00 82.50 71 LYS A CA 1
ATOM 554 C C . LYS A 1 71 ? 4.598 4.262 -11.610 1.00 82.50 71 LYS A C 1
ATOM 556 O O . LYS A 1 71 ? 5.169 4.920 -12.472 1.00 82.50 71 LYS A O 1
ATOM 561 N N . ASP A 1 72 ? 4.204 3.006 -11.786 1.00 81.62 72 ASP A N 1
ATOM 562 C CA . ASP A 1 72 ? 4.228 2.310 -13.064 1.00 81.62 72 ASP A CA 1
ATOM 563 C C . ASP A 1 72 ? 2.858 2.423 -13.755 1.00 81.62 72 ASP A C 1
ATOM 565 O O . ASP A 1 72 ? 1.819 2.201 -13.131 1.00 81.62 72 ASP A O 1
ATOM 569 N N . GLY A 1 73 ? 2.854 2.773 -15.044 1.00 79.38 73 GLY A N 1
ATOM 570 C CA . GLY A 1 73 ? 1.625 3.034 -15.801 1.00 79.38 73 GLY A CA 1
ATOM 571 C C . GLY A 1 73 ? 0.734 1.799 -15.964 1.00 79.38 73 GLY A C 1
ATOM 572 O O . GLY A 1 73 ? -0.489 1.924 -15.941 1.00 79.38 73 GLY A O 1
ATOM 573 N N . VAL A 1 74 ? 1.332 0.606 -16.061 1.00 84.81 74 VAL A N 1
ATOM 574 C CA . VAL A 1 74 ? 0.589 -0.664 -16.142 1.00 84.81 74 VAL A CA 1
ATOM 575 C C . VAL A 1 74 ? -0.103 -0.947 -14.812 1.00 84.81 74 VAL A C 1
ATOM 577 O O . VAL A 1 74 ? -1.297 -1.238 -14.763 1.00 84.81 74 VAL A O 1
ATOM 580 N N . THR A 1 75 ? 0.634 -0.780 -13.717 1.00 83.94 75 THR A N 1
ATOM 581 C CA . THR A 1 75 ? 0.109 -0.958 -12.362 1.00 83.94 75 THR A CA 1
ATOM 582 C C . THR A 1 75 ? -0.992 0.058 -12.034 1.00 83.94 75 THR A C 1
ATOM 584 O O . THR A 1 75 ? -2.000 -0.294 -11.424 1.00 83.94 75 THR A O 1
ATOM 587 N N . ALA A 1 76 ? -0.848 1.311 -12.475 1.00 85.12 76 ALA A N 1
ATOM 588 C CA . ALA A 1 76 ? -1.876 2.337 -12.309 1.00 85.12 76 ALA A CA 1
ATOM 589 C C . ALA A 1 76 ? -3.176 1.984 -13.054 1.00 85.12 76 ALA A C 1
ATOM 591 O O . ALA A 1 76 ? -4.255 2.111 -12.477 1.00 85.12 76 ALA A O 1
ATOM 592 N N . ALA A 1 77 ? -3.081 1.492 -14.294 1.00 83.94 77 ALA A N 1
ATOM 593 C CA . ALA A 1 77 ? -4.244 1.039 -15.057 1.00 83.94 77 ALA A CA 1
ATOM 594 C C . ALA A 1 77 ? -4.961 -0.131 -14.360 1.00 83.94 77 ALA A C 1
ATOM 596 O O . ALA A 1 77 ? -6.179 -0.093 -14.197 1.00 83.94 77 ALA A O 1
ATOM 597 N N . MET A 1 78 ? -4.203 -1.107 -13.850 1.00 85.00 78 MET A N 1
ATOM 598 C CA . MET A 1 78 ? -4.746 -2.243 -13.098 1.00 85.00 78 MET A CA 1
ATOM 599 C C . MET A 1 78 ? -5.513 -1.803 -11.840 1.00 85.00 78 MET A C 1
ATOM 601 O O . MET A 1 78 ? -6.586 -2.328 -11.553 1.00 85.00 78 MET A O 1
ATOM 605 N N . ILE A 1 79 ? -4.990 -0.827 -11.088 1.00 84.50 79 ILE A N 1
ATOM 606 C CA . ILE A 1 79 ? -5.668 -0.287 -9.896 1.00 84.50 79 ILE A CA 1
ATOM 607 C C . ILE A 1 79 ? -7.001 0.373 -10.279 1.00 84.50 79 ILE A C 1
ATOM 609 O O . ILE A 1 79 ? -8.003 0.167 -9.594 1.00 84.50 79 ILE A O 1
ATOM 613 N N . VAL A 1 80 ? -7.028 1.137 -11.377 1.00 83.75 80 VAL A N 1
ATOM 614 C CA . VAL A 1 80 ? -8.246 1.798 -11.876 1.00 83.75 80 VAL A CA 1
ATOM 615 C C . VAL A 1 80 ? -9.290 0.776 -12.323 1.00 83.75 80 VAL A C 1
ATOM 617 O O . VAL A 1 80 ? -10.462 0.919 -11.975 1.00 83.75 80 VAL A O 1
ATOM 620 N N . GLU A 1 81 ? -8.884 -0.265 -13.051 1.00 82.75 81 GLU A N 1
ATOM 621 C CA . GLU A 1 81 ? -9.788 -1.346 -13.455 1.00 82.75 81 GLU A CA 1
ATOM 622 C C . GLU A 1 81 ? -10.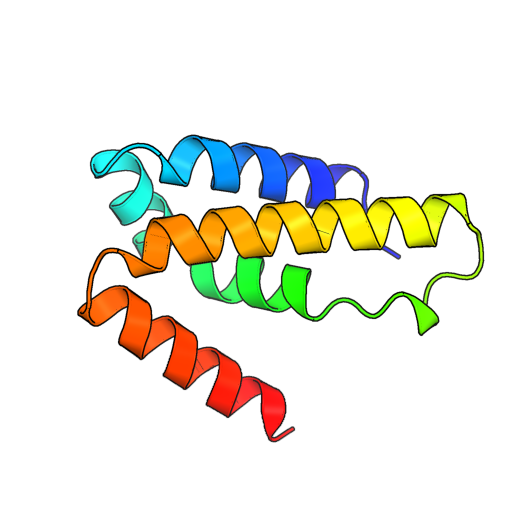388 -2.053 -12.238 1.00 82.75 81 GLU A C 1
ATOM 624 O O . GLU A 1 81 ? -11.605 -2.202 -12.154 1.00 82.75 81 GLU A O 1
ATOM 629 N N . LEU A 1 82 ? -9.564 -2.413 -11.251 1.00 78.25 82 LEU A N 1
ATOM 630 C CA . LEU A 1 82 ? -10.025 -3.104 -10.048 1.00 78.25 82 LEU A CA 1
ATOM 631 C C . LEU A 1 82 ? -10.976 -2.248 -9.199 1.00 78.25 82 LEU A C 1
ATOM 633 O O . LEU A 1 82 ? -12.004 -2.753 -8.755 1.00 78.25 82 LEU A O 1
ATOM 637 N N . GLN A 1 83 ? -10.702 -0.952 -9.018 1.00 70.56 83 GLN A N 1
ATOM 638 C CA . GLN A 1 83 ? -11.643 -0.049 -8.340 1.00 70.56 83 GLN A CA 1
ATOM 639 C C . GLN A 1 83 ? -12.938 0.151 -9.141 1.00 70.56 83 GLN A C 1
ATOM 641 O O . GLN A 1 83 ? -14.023 0.212 -8.564 1.00 70.56 83 GLN A O 1
ATOM 646 N N . GLY A 1 84 ? -12.853 0.208 -10.473 1.00 60.28 84 GLY A N 1
ATOM 647 C CA . GLY A 1 84 ? -14.022 0.285 -11.351 1.00 60.28 84 GLY A CA 1
ATOM 648 C C . GLY A 1 84 ? -14.886 -0.981 -11.336 1.00 60.28 84 GLY A C 1
ATOM 649 O O . GLY A 1 84 ? -16.100 -0.891 -11.526 1.00 60.28 84 GLY A O 1
ATOM 650 N N . MET A 1 85 ? -14.282 -2.147 -11.090 1.00 52.53 85 MET A N 1
ATOM 651 C CA . MET A 1 85 ? -14.986 -3.420 -10.923 1.00 52.53 85 MET A CA 1
ATOM 652 C C . MET A 1 85 ? -15.644 -3.544 -9.545 1.00 52.53 85 MET A C 1
ATOM 654 O O . MET A 1 85 ? -16.753 -4.065 -9.460 1.00 52.53 85 MET A O 1
ATOM 658 N N . ILE A 1 86 ? -15.005 -3.049 -8.480 1.00 51.34 86 ILE A N 1
ATOM 659 C CA . ILE A 1 86 ? -15.544 -3.158 -7.116 1.00 51.34 86 ILE A CA 1
ATOM 660 C C . ILE A 1 86 ? -16.613 -2.084 -6.831 1.00 51.34 86 ILE A C 1
ATOM 662 O O . ILE A 1 86 ? -17.614 -2.372 -6.182 1.00 51.34 86 ILE A O 1
ATOM 666 N N . GLY A 1 87 ? -16.500 -0.884 -7.411 1.00 46.53 87 GLY A N 1
ATOM 667 C CA . GLY A 1 87 ? -17.489 0.197 -7.262 1.00 46.53 87 GLY A CA 1
ATOM 668 C C . GLY A 1 87 ? -18.819 0.011 -8.014 1.00 46.53 87 GLY A C 1
ATOM 669 O O . GLY A 1 87 ? -19.651 0.919 -7.994 1.00 46.53 87 GLY A O 1
ATOM 670 N N . LYS A 1 88 ? -19.026 -1.120 -8.706 1.00 42.22 88 LYS A N 1
ATOM 671 C CA . LYS A 1 88 ? -20.256 -1.433 -9.460 1.00 42.22 88 LYS A CA 1
ATOM 672 C C . LYS A 1 88 ? -21.100 -2.571 -8.875 1.00 42.22 88 LYS A C 1
ATOM 674 O O . LYS A 1 88 ? -22.080 -2.951 -9.518 1.00 42.22 88 LYS A O 1
ATOM 679 N N . SER A 1 89 ? -20.745 -3.109 -7.708 1.00 38.62 89 SER A N 1
ATOM 680 C CA . SER A 1 89 ? -21.507 -4.188 -7.064 1.00 38.62 89 SER A CA 1
ATOM 681 C C . SER A 1 89 ? -22.398 -3.715 -5.925 1.00 38.62 89 SER A C 1
ATOM 683 O O . SER A 1 89 ? -22.073 -2.700 -5.274 1.00 38.62 89 SER A O 1
#

Organism: Dreissena polymorpha (NCBI:txid45954)

InterPro domains:
  IPR011989 Armadillo-like helical [G3DSA:1.25.10.10] (5-88)
  IPR016024 Armadillo-type fold [SSF48371] (9-77)
  IPR039921 Inscuteable [PTHR21386] (4-85)
  IPR045789 Protein inscuteable homologue, C-terminal domain [PF19427] (4-85)

Radius of gyration: 13.06 Å; chains: 1; bounding box: 33×18×35 Å

=== Feature glossary ===
A reading guide for the features in this record.

Start from the sequence.

  · This is the polypeptide sequence — one letter per residue, N-terminus first. Length ranges from a few dozen residues for small domains to over a thousand for large multi-domain proteins.

Fold it, and you get atomic coordinates and the backbone conformation that goes with them.

  · Structure coordinates are given as an mmCIF _atom_site loop: one row per atom with element, residue name, chain id, sequence number, and x/y/z position in Å. Only the four main-chain atoms per residue are included here; side chains are omitted to keep the record compact.

  · Backbone dihedral angles. Every residue except chain termini has a φ (preceding-C → N → Cα → C) and a ψ (N → Cα → C → next-N). They are reported in degrees following the IUPAC sign convention. Secondary structure is essentially a statement about which (φ, ψ) basin each residue occupies.

  · The SS8 string is DSSP's per-residue secondary-structure call. α-helix (H) means an i→i+4 H-bond ladder; β-strand (E) means the residue participates in a β-sheet; 3₁₀ (G) and π (I) are tighter and wider helices; T/S are turns/bends; '-' is loop.

  · SS3 is a coarse helix/strand/coil call (letters a/b/c) made by the P-SEA algorithm from inter-Cα distances and dihedrals. It is less detailed than DSSP but needs only Cα positions.

Summarize the fold with a handful of shape descriptors and a per-residue structural alphabet.

  · Radius of gyration (Rg) is the root-mean-square distance of Cα atoms from their centroid — a single number for overall size and compactness. A globular domain of N residues has Rg ≈ 2.2·N^0.38 Å; an extended or disordered chain has a much larger Rg. The Cα contact count is the number of residue pairs whose Cα atoms are within 8 Å and are more than four positions apart in sequence — a standard proxy for tertiary packing density. The bounding box is the smallest axis-aligned box enclosing all Cα atoms.

  · The Foldseek 3Di string encodes local tertiary geometry as a 20-letter alphabet — one character per residue — derived from the relative positions of nearby Cα atoms. Unlike the amino-acid sequence, 3Di is a direct function of the 3D structure, so two proteins with the same fold have similar 3Di strings even at low sequence identity.

  · Solvent-accessible surface area (SASA) is the area in Å² traced out by the centre of a 1.4 Å probe sphere (a water molecule) rolled over the protein's van der Waals surface (Shrake–Rupley / Lee–Richards construction). Buried residues have near-zero SASA; fully exposed residues can exceed 200 Å². The total SASA scales roughly with the number of surface residues.

Ask how reliable the model is.

  · pLDDT (predicted Local Distance Difference Test) is AlphaFold's per-residue confidence score, ranging from 0 to 100. Values above 90 indicate high confidence (typically well-packed cores); 70–90 is confident; 50–70 low confidence; below 50 usually means the region is disordered or the prediction is unreliable there. AlphaFold stores pLDDT in the mmCIF B-factor column.

  · B-factor (Debye–Waller factor) reflects atomic displacement in the crystal lattice. It is an experimental observable (units Å²), not a prediction; low values mean the atom is pinned down, high values mean it moves or is heterogeneous across the crystal.

  · Predicted Aligned Error (PAE) is an AlphaFold confidence matrix: entry (i, j) is the expected error in the position of residue j, in ångströms, when the prediction is superimposed on the true structure at residue i. Low PAE within a block of residues means that block is internally rigid and well-predicted; high PAE between two blocks means their relative placement is uncertain even if each block individually is confident.

Place it in context: what it resembles, what it is annotated as, and how it looks.

  · Nearest PDB neighbors are the top structural matches found by Foldseek when searching this structure against the entire Protein Data Bank. Each hit reports a TM-score (0 to 1; >0.5 almost always implies the same fold) and an E-value. These are *structural* homologs — they may share no detectable sequence similarity.

  · Functional annotations link the protein to curated databases. InterPro entries identify conserved domains and families by matching the sequence against member-database signatures (Pfam, PROSITE, CDD, …). Gene Ontology (GO) terms describe molecular function, biological process, and cellular component in a controlled vocabulary. CATH places the structure in a hierarchical fold classification (Class/Architecture/Topology/Homologous-superfamily). The organism is the source species.

  · Three diagnostic plots accompany the record. The Cα contact map visualizes the tertiary structure as a 2D adjacency matrix (8 Å cutoff, sequence-local contacts suppressed). The Ramachandran plot shows the distribution of backbone (φ, ψ) torsions, with points in the α and β basins reflecting secondary structure content. The PAE plot shows AlphaFold's inter-residue confidence as a color matrix.

  · Six rendered views show the 3D structure from the faces of a cube — i.e. along ±x, ±y, ±z. Rendering representation is drawn randomly per protein from cartoon (secondary-structure ribbons), sticks (backbone bonds), or molecular surface; coloring is either N→C rainbow (blue at the N-terminus through red at the C-terminus) or one color per chain.